Protein AF-A0A9D1UDL3-F1 (afdb_monomer_lite)

Organism: NCBI:txid2838542

Secondary structure (DSSP, 8-state):
--GGGHHHHHHHHTT---PSPB-TT-EEEEEETTTTEEEE--S-B---

Foldseek 3Di:
DPPVCPVVLCVVCVPQDDDDQFDFQQFSAQCRSVPRDTDTDRDGDHHD

Sequence (48 aa):
IPKDKIMACMEQTRGVKVQAPVRIGDVLIANVADTGIDLVATVNVPKE

Structure (mmCIF, N/CA/C/O backbone):
data_AF-A0A9D1UDL3-F1
#
_entry.id   AF-A0A9D1UDL3-F1
#
loop_
_atom_site.group_PDB
_atom_site.id
_atom_site.type_symbol
_atom_site.label_atom_id
_atom_site.label_alt_id
_atom_site.label_comp_id
_atom_site.label_asym_id
_atom_site.label_entity_id
_atom_site.label_seq_id
_atom_site.pdbx_PDB_ins_code
_atom_site.Cartn_x
_atom_site.Cartn_y
_atom_site.Cartn_z
_atom_site.occupancy
_atom_site.B_iso_or_equiv
_atom_site.auth_seq_id
_atom_site.auth_comp_id
_atom_site.auth_asym_id
_atom_site.auth_atom_id
_atom_site.pdbx_PDB_model_num
ATOM 1 N N . ILE A 1 1 ? 1.603 6.143 8.348 1.00 76.06 1 ILE A N 1
ATOM 2 C CA . ILE A 1 1 ? 0.894 5.042 9.046 1.00 76.06 1 ILE A CA 1
ATOM 3 C C . ILE A 1 1 ? 1.121 5.219 10.547 1.00 76.06 1 ILE A C 1
ATOM 5 O O . ILE A 1 1 ? 2.278 5.347 10.940 1.00 76.06 1 ILE A O 1
ATOM 9 N N . PRO A 1 2 ? 0.067 5.312 11.374 1.00 84.00 2 PRO A N 1
ATOM 10 C CA . PRO A 1 2 ? 0.206 5.394 12.831 1.00 84.00 2 PRO A CA 1
ATOM 11 C C . PRO A 1 2 ? 0.867 4.122 13.391 1.00 84.00 2 PRO A C 1
ATOM 13 O O . PRO A 1 2 ? 0.596 3.033 12.891 1.00 84.00 2 PRO A O 1
ATOM 16 N N . LYS A 1 3 ? 1.724 4.249 14.420 1.00 84.06 3 LYS A N 1
ATOM 17 C CA . LYS A 1 3 ? 2.554 3.137 14.944 1.00 84.06 3 LYS A CA 1
ATOM 18 C C . LYS A 1 3 ? 1.749 1.891 15.321 1.00 84.06 3 LYS A C 1
ATOM 20 O O . LYS A 1 3 ? 2.172 0.783 15.017 1.00 84.06 3 LYS A O 1
ATOM 25 N N . ASP A 1 4 ? 0.579 2.097 15.911 1.00 85.19 4 ASP A N 1
ATOM 26 C CA . ASP A 1 4 ? -0.328 1.034 16.347 1.00 85.19 4 ASP A CA 1
ATOM 27 C C . ASP A 1 4 ? -0.856 0.180 15.175 1.00 85.19 4 ASP A C 1
ATOM 29 O O . ASP A 1 4 ? -0.995 -1.034 15.278 1.00 85.19 4 ASP A O 1
ATOM 33 N N . LYS A 1 5 ? -1.034 0.791 13.993 1.00 82.88 5 LYS A N 1
ATOM 34 C CA . LYS A 1 5 ? -1.516 0.114 12.778 1.00 82.88 5 LYS A CA 1
ATOM 35 C C . LYS A 1 5 ? -0.399 -0.468 11.907 1.00 82.88 5 LYS A C 1
ATOM 37 O O . LYS A 1 5 ? -0.694 -1.070 10.880 1.00 82.88 5 LYS A O 1
ATOM 42 N N . ILE A 1 6 ? 0.877 -0.325 12.285 1.00 87.38 6 ILE A N 1
ATOM 43 C CA . ILE A 1 6 ? 1.992 -0.876 11.493 1.00 87.38 6 ILE A CA 1
ATOM 44 C C . ILE A 1 6 ? 1.907 -2.404 11.438 1.00 87.38 6 ILE A C 1
ATOM 46 O O . ILE A 1 6 ? 2.072 -2.973 10.362 1.00 87.38 6 ILE A O 1
ATOM 50 N N . MET A 1 7 ? 1.612 -3.060 12.565 1.00 87.31 7 MET A N 1
ATOM 51 C CA . MET A 1 7 ? 1.456 -4.519 12.603 1.00 87.31 7 MET A CA 1
ATOM 52 C C . MET A 1 7 ? 0.297 -4.978 11.713 1.00 87.31 7 MET A C 1
ATOM 54 O O . MET A 1 7 ? 0.487 -5.867 10.891 1.00 87.31 7 MET A O 1
ATOM 58 N N . ALA A 1 8 ? -0.855 -4.304 11.794 1.00 87.00 8 ALA A N 1
ATOM 59 C CA . ALA A 1 8 ? -2.006 -4.582 10.935 1.00 87.00 8 ALA A CA 1
ATOM 60 C C . ALA A 1 8 ? -1.681 -4.382 9.442 1.00 87.00 8 ALA A C 1
ATOM 62 O O . ALA A 1 8 ? -1.998 -5.246 8.631 1.00 87.00 8 ALA A O 1
ATOM 63 N N . CYS A 1 9 ? -0.985 -3.297 9.078 1.00 86.81 9 CYS A N 1
ATOM 64 C CA . CYS A 1 9 ? -0.493 -3.074 7.713 1.00 86.81 9 CYS A CA 1
ATOM 65 C C . CYS A 1 9 ? 0.438 -4.194 7.242 1.00 86.81 9 CYS A C 1
ATOM 67 O O . CYS A 1 9 ? 0.300 -4.677 6.118 1.00 86.81 9 CYS A O 1
ATOM 69 N N . MET A 1 10 ? 1.405 -4.595 8.072 1.00 86.81 10 MET A N 1
ATOM 70 C CA . MET A 1 10 ? 2.336 -5.670 7.730 1.00 86.81 10 MET A CA 1
ATOM 71 C C . MET A 1 10 ? 1.597 -6.989 7.531 1.00 86.81 10 MET A C 1
ATOM 73 O O . MET A 1 10 ? 1.874 -7.695 6.572 1.00 86.81 10 MET A O 1
ATOM 77 N N . GLU A 1 11 ? 0.627 -7.305 8.383 1.00 88.31 11 GLU A N 1
ATOM 78 C CA . GLU A 1 11 ? -0.165 -8.525 8.262 1.00 88.31 11 GLU A CA 1
ATOM 79 C C . GLU A 1 11 ? -1.065 -8.512 7.017 1.00 88.31 11 GLU A C 1
ATOM 81 O O . GLU A 1 11 ? -1.119 -9.503 6.297 1.00 88.31 11 GLU A O 1
ATOM 86 N N . GLN A 1 12 ? -1.684 -7.373 6.690 1.00 84.88 12 GLN A N 1
ATOM 87 C CA . GLN A 1 12 ? -2.492 -7.219 5.475 1.00 84.88 12 GLN A CA 1
ATOM 88 C C . GLN A 1 12 ? -1.669 -7.305 4.190 1.00 84.88 12 GLN A C 1
ATOM 90 O O . GLN A 1 12 ? -2.124 -7.865 3.198 1.00 84.88 12 GLN A O 1
ATOM 95 N N . THR A 1 13 ? -0.471 -6.720 4.186 1.00 87.00 13 THR A N 1
ATOM 96 C CA . THR A 1 13 ? 0.441 -6.773 3.032 1.00 87.00 13 THR A CA 1
ATOM 97 C C . THR A 1 13 ? 1.125 -8.132 2.906 1.00 87.00 13 THR A C 1
ATOM 99 O O . THR A 1 13 ? 1.503 -8.542 1.805 1.00 87.00 13 THR A O 1
ATOM 102 N N . ARG A 1 14 ? 1.245 -8.877 4.010 1.00 84.31 14 ARG A N 1
ATOM 103 C CA . ARG A 1 14 ? 1.809 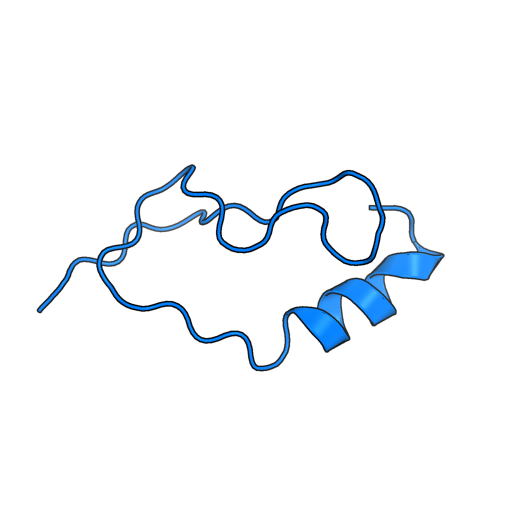-10.226 4.048 1.00 84.31 14 ARG A CA 1
ATOM 104 C C . ARG A 1 14 ? 0.885 -11.208 3.330 1.00 84.31 14 ARG A C 1
ATOM 106 O O . ARG A 1 14 ? -0.066 -11.734 3.889 1.00 84.31 14 ARG A O 1
ATOM 113 N N . GLY A 1 15 ? 1.227 -11.499 2.079 1.00 81.00 15 GLY A N 1
ATOM 114 C CA . GLY A 1 15 ? 0.490 -12.433 1.222 1.00 81.00 15 GLY A CA 1
ATOM 115 C C . GLY A 1 15 ? -0.172 -11.772 0.017 1.00 81.00 15 GLY A C 1
ATOM 116 O O . GLY A 1 15 ? -0.690 -12.479 -0.848 1.00 81.00 15 GLY A O 1
ATOM 117 N N . VAL A 1 16 ? -0.101 -10.443 -0.087 1.00 85.62 16 VAL A N 1
ATOM 118 C CA . VAL A 1 16 ? -0.546 -9.724 -1.280 1.00 85.6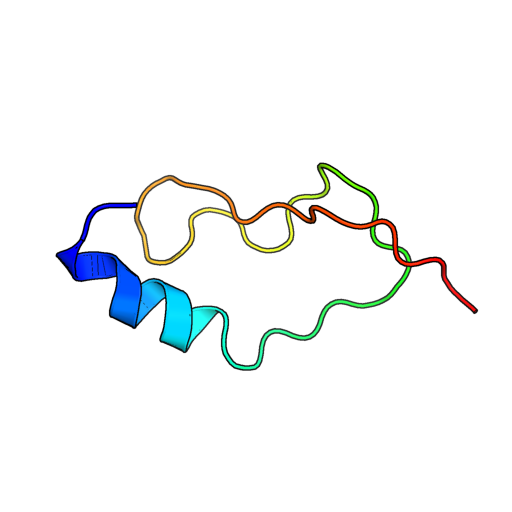2 16 VAL A CA 1
ATOM 119 C C . VAL A 1 16 ? 0.363 -10.098 -2.441 1.00 85.62 16 VAL A C 1
ATOM 121 O O . VAL A 1 16 ? 1.578 -9.907 -2.405 1.00 85.62 16 VAL A O 1
ATOM 124 N N . LYS A 1 17 ? -0.247 -10.669 -3.476 1.00 86.31 17 LYS A N 1
ATOM 125 C CA . LYS A 1 17 ? 0.402 -10.972 -4.746 1.00 86.31 17 LYS A CA 1
ATOM 126 C C . LYS A 1 17 ? -0.144 -10.015 -5.784 1.00 86.31 17 LYS A C 1
ATOM 128 O O . LYS A 1 17 ? -1.353 -9.927 -5.973 1.00 86.31 17 LYS A O 1
ATOM 133 N N . VAL A 1 18 ? 0.759 -9.325 -6.458 1.00 86.44 18 VAL A N 1
ATOM 134 C CA . VAL A 1 18 ? 0.440 -8.411 -7.553 1.00 86.44 18 VAL A CA 1
ATOM 135 C C . VAL A 1 18 ? 0.859 -9.073 -8.860 1.00 86.44 18 VAL A C 1
ATOM 137 O O . VAL A 1 18 ? 1.874 -9.770 -8.905 1.00 86.44 18 VAL A O 1
ATOM 140 N N . GLN A 1 19 ? 0.058 -8.916 -9.911 1.00 86.12 19 GLN A N 1
ATOM 141 C CA . GLN A 1 19 ? 0.425 -9.399 -11.242 1.00 86.12 19 GLN A CA 1
ATOM 142 C C . GLN A 1 19 ? 1.269 -8.350 -11.958 1.00 86.12 19 GLN A C 1
ATOM 144 O O . GLN A 1 19 ? 0.941 -7.168 -11.944 1.00 86.12 19 GLN A O 1
ATOM 149 N N . ALA A 1 20 ? 2.337 -8.796 -12.617 1.00 85.88 20 ALA A N 1
ATOM 150 C CA . ALA A 1 20 ? 3.086 -7.949 -13.534 1.00 85.88 20 ALA A CA 1
ATOM 151 C C . ALA A 1 20 ? 2.226 -7.579 -14.770 1.00 85.88 20 ALA A C 1
ATOM 153 O O . ALA A 1 20 ? 1.414 -8.399 -15.219 1.00 85.88 20 ALA A O 1
ATOM 154 N N . PRO A 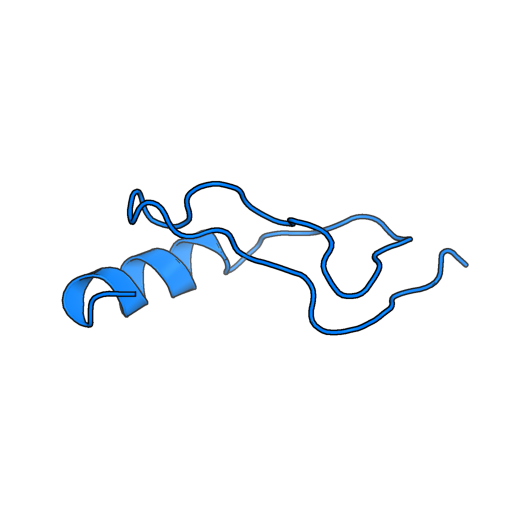1 21 ? 2.415 -6.388 -15.373 1.00 90.44 21 PRO A N 1
ATOM 155 C CA . PRO A 1 21 ? 3.436 -5.395 -15.058 1.00 90.44 21 PRO A CA 1
ATOM 156 C C . PRO A 1 21 ? 2.996 -4.419 -13.962 1.00 90.44 21 PRO A C 1
ATOM 158 O O . PRO A 1 21 ? 1.866 -3.943 -13.963 1.00 90.44 21 PRO A O 1
ATOM 161 N N . VAL A 1 22 ? 3.931 -4.056 -13.087 1.00 91.75 22 VAL A N 1
ATOM 162 C CA . VAL A 1 22 ? 3.736 -3.043 -12.041 1.00 91.75 22 VAL A CA 1
ATOM 163 C C . VAL A 1 22 ? 4.685 -1.884 -12.307 1.00 91.75 22 VAL A C 1
ATOM 165 O O . VAL A 1 22 ? 5.848 -2.104 -12.653 1.00 91.75 22 VAL A O 1
ATOM 168 N N . ARG A 1 23 ? 4.206 -0.648 -12.164 1.00 91.38 23 ARG A N 1
ATOM 169 C CA . ARG A 1 23 ? 5.024 0.557 -12.339 1.00 91.38 23 ARG A CA 1
ATOM 170 C C . ARG A 1 23 ? 5.209 1.292 -11.021 1.00 91.38 23 ARG A C 1
ATOM 172 O O . ARG A 1 23 ? 4.369 1.210 -10.135 1.00 91.38 23 ARG A O 1
ATOM 179 N N . ILE A 1 24 ? 6.295 2.045 -10.904 1.00 92.44 24 ILE A N 1
ATOM 180 C CA . ILE A 1 24 ? 6.504 2.943 -9.769 1.00 92.44 24 ILE A CA 1
ATOM 181 C C . ILE A 1 24 ? 5.358 3.959 -9.730 1.00 92.44 24 ILE A C 1
ATOM 183 O O . ILE A 1 24 ? 5.050 4.584 -10.743 1.00 92.44 24 ILE A O 1
ATOM 187 N N . GLY A 1 25 ? 4.749 4.117 -8.556 1.00 90.00 25 GLY A N 1
ATOM 188 C CA . GLY A 1 25 ? 3.586 4.981 -8.349 1.00 90.00 25 GLY A CA 1
ATOM 189 C C . GLY A 1 25 ? 2.239 4.300 -8.599 1.00 90.00 25 GLY A C 1
ATOM 190 O O . GLY A 1 25 ? 1.208 4.928 -8.379 1.00 90.00 25 GLY A O 1
ATOM 191 N N . ASP A 1 26 ? 2.229 3.033 -9.014 1.00 91.31 26 ASP A N 1
ATOM 192 C CA . ASP A 1 26 ? 0.999 2.252 -9.124 1.00 91.31 26 ASP A CA 1
ATOM 193 C C . ASP A 1 26 ? 0.460 1.908 -7.729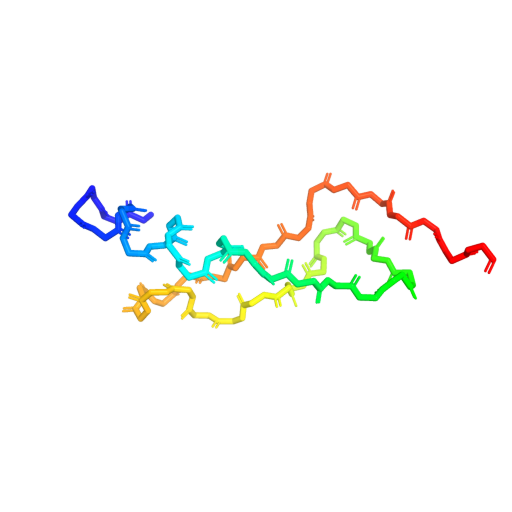 1.00 91.31 26 ASP A C 1
ATOM 195 O O . ASP A 1 26 ? 1.223 1.513 -6.841 1.00 91.31 26 ASP A O 1
ATOM 199 N N . VAL A 1 27 ? -0.844 2.088 -7.517 1.00 91.62 27 VAL A N 1
ATOM 200 C CA . VAL A 1 27 ? -1.490 1.815 -6.228 1.00 91.62 27 VAL A CA 1
ATOM 201 C C . VAL A 1 27 ? -1.821 0.329 -6.147 1.00 91.62 27 VAL A C 1
ATOM 203 O O . VAL A 1 27 ? -2.768 -0.149 -6.764 1.00 91.62 27 VAL A O 1
ATOM 206 N N . LEU A 1 28 ? -1.053 -0.396 -5.338 1.00 88.19 28 LEU A N 1
ATOM 207 C CA . LEU A 1 28 ? -1.218 -1.831 -5.120 1.00 88.19 28 LEU A CA 1
ATOM 208 C C . LEU A 1 28 ? -2.375 -2.145 -4.164 1.00 88.19 28 LEU A C 1
ATOM 210 O O . LEU A 1 28 ? -3.070 -3.143 -4.336 1.00 88.19 28 LEU A O 1
ATOM 214 N N . ILE A 1 29 ? -2.558 -1.318 -3.131 1.00 87.94 29 ILE A N 1
ATOM 215 C CA . ILE A 1 29 ? -3.645 -1.447 -2.152 1.00 87.94 29 ILE A CA 1
ATOM 216 C C . ILE A 1 29 ? -4.118 -0.047 -1.790 1.00 87.94 29 ILE A C 1
ATOM 218 O O . ILE A 1 29 ? -3.360 0.725 -1.206 1.00 87.94 29 ILE A O 1
ATOM 222 N N . ALA A 1 30 ? -5.372 0.269 -2.096 1.00 89.00 30 ALA A N 1
ATOM 223 C CA . ALA A 1 30 ? -5.987 1.504 -1.628 1.00 89.00 30 ALA A CA 1
ATOM 224 C C . ALA A 1 30 ? -6.377 1.381 -0.145 1.00 89.00 30 ALA A C 1
ATOM 226 O O . ALA A 1 30 ? -6.890 0.341 0.270 1.00 89.00 30 ALA A O 1
ATOM 227 N N . ASN A 1 31 ? -6.156 2.438 0.643 1.00 87.19 31 ASN A N 1
ATOM 228 C CA . ASN A 1 31 ? -6.524 2.514 2.064 1.00 87.19 31 ASN A CA 1
ATOM 229 C C . ASN A 1 31 ? -6.036 1.313 2.920 1.00 87.19 31 ASN A C 1
ATOM 231 O O . ASN A 1 31 ? -6.818 0.581 3.534 1.00 87.19 31 ASN A O 1
ATOM 235 N N . VAL A 1 32 ? -4.720 1.103 2.987 1.00 86.31 32 VAL A N 1
ATOM 236 C CA . VAL A 1 32 ? -4.115 0.018 3.773 1.00 86.31 32 VAL A CA 1
ATOM 237 C C . VAL A 1 32 ? -4.415 0.182 5.273 1.00 86.3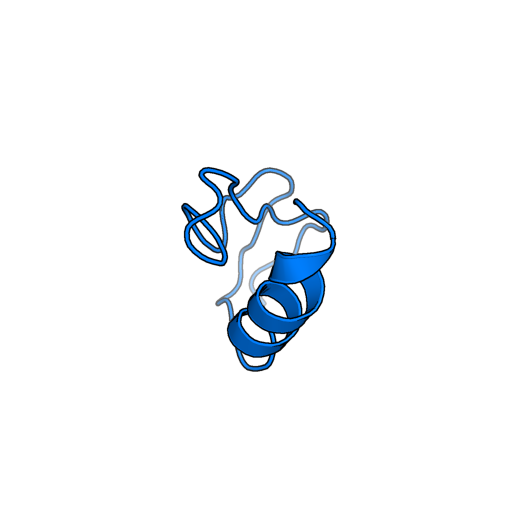1 32 VAL A C 1
ATOM 239 O O . VAL A 1 32 ? -4.305 1.277 5.830 1.00 86.31 32 VAL A O 1
ATOM 242 N N . ALA A 1 33 ? -4.813 -0.904 5.938 1.00 82.50 33 ALA A N 1
ATOM 243 C CA . ALA A 1 33 ? -5.202 -0.968 7.354 1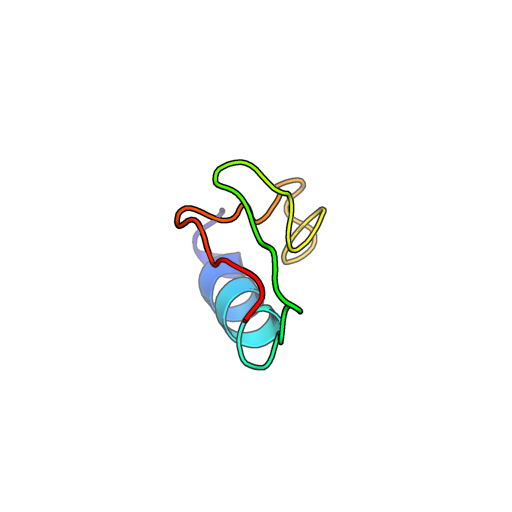.00 82.50 33 ALA A CA 1
ATOM 244 C C . ALA A 1 33 ? -6.226 0.088 7.811 1.00 82.50 33 ALA A C 1
ATOM 246 O O . ALA A 1 33 ? -6.208 0.525 8.971 1.00 82.50 33 ALA A O 1
ATOM 247 N N . ASP A 1 34 ? -7.108 0.520 6.904 1.00 83.69 34 ASP A N 1
ATOM 248 C CA . ASP A 1 34 ? -8.108 1.559 7.171 1.00 83.69 34 ASP A CA 1
ATOM 249 C C . ASP A 1 34 ? -7.462 2.845 7.731 1.00 83.69 34 ASP A C 1
ATOM 251 O O . ASP A 1 34 ? -7.896 3.450 8.713 1.00 83.69 34 ASP A O 1
ATOM 255 N N . THR A 1 35 ? -6.282 3.188 7.211 1.00 84.12 35 THR A N 1
ATOM 256 C CA . THR A 1 35 ? -5.505 4.357 7.656 1.00 84.12 35 THR A CA 1
ATOM 257 C C . THR A 1 35 ? -5.770 5.605 6.820 1.00 84.12 35 THR A C 1
ATOM 259 O O . THR A 1 35 ? -5.307 6.681 7.189 1.00 84.12 35 THR A O 1
ATOM 262 N N . GLY A 1 36 ? -6.473 5.465 5.696 1.00 86.19 36 GLY A N 1
ATOM 263 C CA . GLY A 1 36 ? -6.595 6.469 4.642 1.00 86.19 36 GLY A CA 1
ATOM 264 C C . GLY A 1 36 ? -5.330 6.621 3.791 1.00 86.19 36 GLY A C 1
ATOM 265 O O . GLY A 1 36 ? -5.187 7.630 3.111 1.00 86.19 36 GLY A O 1
ATOM 266 N N . ILE A 1 37 ? -4.386 5.673 3.867 1.00 87.00 37 ILE A N 1
ATOM 267 C CA . ILE A 1 37 ? -3.098 5.723 3.160 1.00 87.00 37 ILE A CA 1
ATOM 268 C C . ILE A 1 37 ? -3.054 4.614 2.116 1.00 87.00 37 ILE A C 1
ATOM 270 O O . ILE A 1 37 ? -3.414 3.478 2.409 1.00 87.00 37 ILE A O 1
ATOM 274 N N . ASP A 1 38 ? -2.550 4.919 0.928 1.00 90.75 38 ASP A N 1
ATOM 275 C CA . ASP A 1 38 ? -2.408 3.945 -0.149 1.00 90.75 38 ASP A CA 1
ATOM 276 C C . ASP A 1 38 ? -1.023 3.278 -0.137 1.00 90.75 38 ASP A C 1
ATOM 278 O O . ASP A 1 38 ? 0.002 3.913 0.128 1.00 90.75 38 ASP A O 1
ATOM 282 N N . LEU A 1 39 ? -0.985 1.979 -0.436 1.00 88.19 39 LEU A N 1
ATOM 283 C CA . LEU A 1 39 ? 0.240 1.231 -0.699 1.00 88.19 39 LEU A CA 1
ATOM 284 C C . LEU A 1 39 ? 0.598 1.385 -2.177 1.00 88.19 39 LEU A C 1
ATOM 286 O O . LEU A 1 39 ? -0.119 0.881 -3.041 1.00 88.19 39 LEU A O 1
ATOM 290 N N . VAL A 1 40 ? 1.726 2.029 -2.463 1.00 91.19 40 VAL A N 1
ATOM 291 C CA . VAL A 1 40 ? 2.221 2.220 -3.831 1.00 91.19 40 VAL A CA 1
ATOM 292 C C . VAL A 1 40 ? 3.434 1.348 -4.124 1.00 91.19 40 VAL A C 1
ATOM 294 O O . VAL A 1 40 ? 4.272 1.098 -3.255 1.00 91.19 40 VAL A O 1
ATOM 297 N N . ALA A 1 41 ? 3.550 0.902 -5.369 1.00 92.06 41 ALA A N 1
ATOM 298 C CA . ALA A 1 41 ? 4.732 0.217 -5.852 1.00 92.06 41 ALA A CA 1
ATOM 299 C C . ALA A 1 41 ? 5.908 1.196 -5.964 1.00 92.06 41 ALA A C 1
ATOM 301 O O . ALA A 1 41 ? 5.803 2.268 -6.563 1.00 92.06 41 ALA A O 1
ATOM 302 N N . THR A 1 42 ? 7.051 0.810 -5.403 1.00 91.38 42 THR A N 1
ATOM 303 C CA . THR A 1 42 ? 8.303 1.586 -5.452 1.00 91.38 42 THR A CA 1
ATOM 304 C C . THR A 1 42 ? 9.307 1.032 -6.458 1.00 91.38 42 THR A C 1
ATOM 306 O O . THR A 1 42 ? 10.374 1.610 -6.649 1.00 91.38 42 THR A O 1
ATOM 309 N N . VAL A 1 43 ? 8.965 -0.066 -7.135 1.00 90.38 43 VAL A N 1
ATOM 310 C CA . VAL A 1 43 ? 9.800 -0.712 -8.147 1.00 90.38 43 VAL A CA 1
ATOM 311 C C . VAL A 1 43 ? 8.969 -1.041 -9.382 1.00 90.38 43 VAL A C 1
ATOM 313 O O . VAL A 1 43 ? 7.795 -1.395 -9.278 1.00 90.38 43 VAL A O 1
ATOM 316 N N . ASN A 1 44 ? 9.586 -0.917 -10.557 1.00 91.50 44 ASN A N 1
ATOM 317 C CA . ASN A 1 44 ? 8.994 -1.377 -11.805 1.00 91.50 44 ASN A CA 1
ATOM 318 C C . ASN A 1 44 ? 9.221 -2.885 -11.940 1.00 91.50 44 ASN A C 1
ATOM 320 O O . ASN A 1 44 ? 10.362 -3.343 -11.897 1.00 91.50 44 ASN A O 1
ATOM 324 N N . VAL A 1 45 ? 8.150 -3.637 -12.158 1.00 92.88 45 VAL A N 1
ATOM 325 C CA . VAL A 1 45 ? 8.195 -5.067 -12.464 1.00 92.88 45 VAL A CA 1
ATOM 326 C C . VAL A 1 45 ? 7.645 -5.247 -13.881 1.00 92.88 45 VAL A C 1
ATOM 328 O O . VAL A 1 45 ? 6.445 -5.052 -14.080 1.00 92.88 45 VAL A O 1
ATOM 331 N N . PRO A 1 46 ? 8.484 -5.547 -14.888 1.00 88.25 46 PRO A N 1
ATOM 332 C CA . PRO A 1 46 ? 8.011 -5.800 -16.246 1.00 88.25 46 PRO A CA 1
ATOM 333 C C . PRO A 1 46 ? 7.226 -7.118 -16.319 1.00 88.25 46 PRO A C 1
ATOM 335 O O . PRO A 1 46 ? 7.442 -8.026 -15.518 1.00 88.25 46 PRO A O 1
ATOM 338 N N . LYS A 1 47 ? 6.297 -7.212 -17.277 1.00 79.31 47 LYS A N 1
ATOM 339 C CA . LYS A 1 47 ? 5.636 -8.474 -17.625 1.00 79.31 47 LYS A CA 1
ATOM 340 C C . LYS A 1 47 ? 6.596 -9.249 -18.529 1.00 79.31 47 LYS A C 1
ATOM 342 O O . LYS A 1 47 ? 6.987 -8.700 -19.558 1.00 79.31 47 LYS A O 1
ATOM 347 N N . GLU A 1 48 ? 7.000 -10.441 -18.102 1.00 62.84 48 GLU A N 1
ATOM 348 C CA . GLU A 1 48 ? 7.714 -11.408 -18.951 1.00 62.84 48 GLU A CA 1
ATOM 349 C C . GLU A 1 48 ? 6.804 -11.925 -20.075 1.00 62.84 48 GLU A C 1
ATOM 351 O O . GLU A 1 48 ? 5.581 -12.083 -19.817 1.00 62.84 48 GLU A O 1
#

InterPro domains:
  IPR012460 Protein of unknown function DUF1667 [PF07892] (1-42)
  IPR036593 CPE0013-like superfamily [G3DSA:3.10.530.10] (1-42)
  IPR036593 CPE0013-like superfamily [SSF160148] (1-47)

Radius of gyration: 11.67 Å; chains: 1; bounding box: 18×19×35 Å

pLDDT: mean 86.73, std 4.95, range [62.84, 92.88]